Protein AF-A0A7K2CTK7-F1 (afdb_monomer_lite)

Foldseek 3Di:
DDDDPDLAAADDPVQVVVLVVLLVVLLPVVVVCVVPDVDDDDDDPPWHHCAHPVRHGINVVSNVVSNVD

Structure (mmCIF, N/CA/C/O backbone):
data_AF-A0A7K2CTK7-F1
#
_entry.id   AF-A0A7K2CTK7-F1
#
loop_
_atom_site.group_PDB
_atom_site.id
_atom_site.type_symbol
_atom_site.label_atom_id
_atom_site.label_alt_id
_atom_site.label_comp_id
_atom_site.label_asym_id
_atom_site.label_entity_id
_atom_site.label_seq_id
_atom_site.pdbx_PDB_ins_code
_atom_site.Cartn_x
_atom_site.Cartn_y
_atom_site.Cartn_z
_atom_site.occupancy
_atom_site.B_iso_or_equiv
_atom_site.auth_seq_id
_atom_site.auth_comp_id
_atom_site.auth_asym_id
_atom_site.auth_atom_id
_atom_site.pdbx_PDB_model_num
ATOM 1 N N . MET A 1 1 ? 0.995 8.149 19.877 1.00 63.50 1 MET A N 1
ATOM 2 C CA . MET A 1 1 ? -0.436 7.947 19.572 1.00 63.50 1 MET A CA 1
ATOM 3 C C . MET A 1 1 ? -0.940 6.868 20.501 1.00 63.50 1 MET A C 1
ATOM 5 O O . MET A 1 1 ? -0.221 5.895 20.702 1.00 63.50 1 MET A O 1
ATOM 9 N N . THR A 1 2 ? -2.094 7.075 21.126 1.00 74.62 2 THR A N 1
ATOM 10 C CA . THR A 1 2 ? -2.750 6.045 21.942 1.00 74.62 2 THR A CA 1
ATOM 11 C C . THR A 1 2 ? -3.212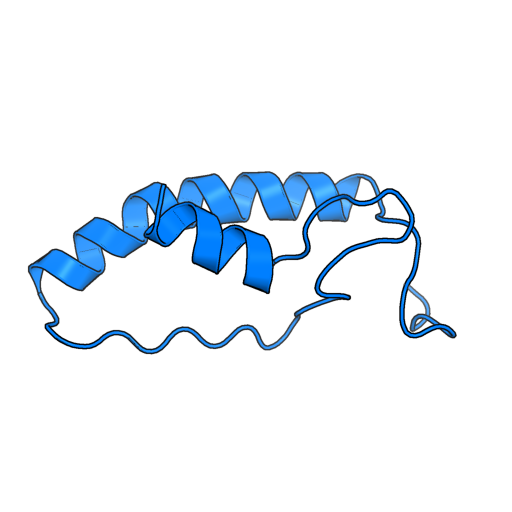 4.919 21.020 1.00 74.62 2 THR A C 1
ATOM 13 O O . THR A 1 2 ? -3.574 5.190 19.876 1.00 74.62 2 THR A O 1
ATOM 16 N N . ALA A 1 3 ? -3.166 3.670 21.485 1.00 75.62 3 ALA A N 1
ATOM 17 C CA . ALA A 1 3 ? -3.672 2.555 20.693 1.00 75.62 3 ALA A CA 1
ATOM 18 C C . ALA A 1 3 ? -5.154 2.793 20.323 1.00 75.62 3 ALA A C 1
ATOM 20 O O . ALA A 1 3 ? -5.898 3.311 21.166 1.00 75.62 3 ALA A O 1
ATOM 21 N N . PRO A 1 4 ? -5.590 2.440 19.098 1.00 80.62 4 PRO A N 1
ATOM 22 C CA . PRO A 1 4 ? -7.000 2.497 18.732 1.00 80.62 4 PRO A CA 1
ATOM 23 C C . PRO A 1 4 ? -7.824 1.639 19.697 1.00 80.62 4 PRO A C 1
ATOM 25 O O . PRO A 1 4 ? -7.415 0.531 20.042 1.00 80.62 4 PRO A O 1
ATOM 28 N N . GLN A 1 5 ? -8.977 2.147 20.133 1.00 86.81 5 GLN A N 1
ATOM 29 C CA . GLN A 1 5 ? -9.907 1.377 20.972 1.00 86.81 5 GLN A CA 1
ATOM 30 C C . GLN A 1 5 ? -10.909 0.559 20.144 1.00 86.81 5 GLN A C 1
ATOM 32 O O . GLN A 1 5 ? -11.562 -0.335 20.674 1.00 86.81 5 GLN A O 1
ATOM 37 N N . GLU A 1 6 ? -11.007 0.848 18.846 1.00 90.88 6 GLU A N 1
ATOM 38 C CA . GLU A 1 6 ? -11.900 0.188 17.896 1.00 90.88 6 GLU A CA 1
ATOM 39 C C . GLU A 1 6 ? -11.098 -0.543 16.816 1.00 90.88 6 GLU A C 1
ATOM 41 O O . GLU A 1 6 ? -9.941 -0.216 16.545 1.00 90.88 6 GLU A O 1
ATOM 46 N N . THR A 1 7 ? -11.720 -1.535 16.179 1.00 91.75 7 THR A N 1
ATOM 47 C CA . THR A 1 7 ? -11.102 -2.324 15.100 1.00 91.75 7 THR A CA 1
ATOM 48 C C . THR A 1 7 ? -11.077 -1.591 13.759 1.00 91.75 7 THR A C 1
ATOM 50 O O . THR A 1 7 ? -10.256 -1.919 12.906 1.00 91.75 7 THR A O 1
ATOM 53 N N . VAL A 1 8 ? -11.944 -0.591 13.579 1.00 94.94 8 VAL A N 1
ATOM 54 C CA . VAL A 1 8 ? -11.979 0.327 12.436 1.00 94.94 8 VAL A CA 1
ATOM 55 C C . VAL A 1 8 ? -11.988 1.743 12.994 1.00 94.94 8 VAL A C 1
ATOM 57 O O . VAL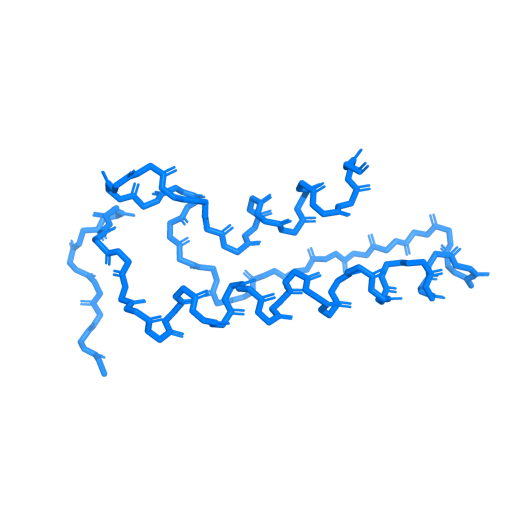 A 1 8 ? -12.787 2.047 13.869 1.00 94.94 8 VAL A O 1
ATOM 60 N N . TRP A 1 9 ? -11.099 2.606 12.509 1.00 95.00 9 TRP A N 1
ATOM 61 C CA . TRP A 1 9 ? -10.967 3.984 12.987 1.00 95.00 9 TRP A CA 1
ATOM 62 C C . TRP A 1 9 ? -10.806 4.963 11.823 1.00 95.00 9 TRP A C 1
ATOM 64 O O . TRP A 1 9 ? -10.662 4.554 10.669 1.00 95.00 9 TRP A O 1
ATOM 74 N N . SER A 1 10 ? -10.849 6.260 12.127 1.00 95.50 10 SER A N 1
ATOM 75 C CA . SER A 1 10 ? -10.590 7.314 11.142 1.00 95.50 10 SER A CA 1
ATOM 76 C C . SER A 1 10 ? -9.105 7.386 10.806 1.00 95.50 10 SER A C 1
ATOM 78 O O . SER A 1 10 ? -8.260 7.327 11.702 1.00 95.50 10 SER A O 1
ATOM 80 N N . ILE A 1 11 ? -8.775 7.530 9.524 1.00 95.38 11 ILE A N 1
ATOM 81 C CA . ILE A 1 11 ? -7.387 7.676 9.097 1.00 95.38 11 ILE A CA 1
ATOM 82 C C . ILE A 1 11 ? -6.837 9.045 9.511 1.00 95.38 11 ILE A C 1
ATOM 84 O O . ILE A 1 11 ? -7.457 10.090 9.316 1.00 95.38 11 ILE A O 1
ATOM 88 N N . GLU A 1 12 ? -5.633 9.058 10.074 1.00 94.50 12 GLU A N 1
ATOM 89 C CA . GLU A 1 12 ? -4.932 10.308 10.357 1.00 94.50 12 GLU A CA 1
ATOM 90 C C . GLU A 1 12 ? -4.210 10.822 9.099 1.00 94.50 12 GLU A C 1
ATOM 92 O O . GLU A 1 12 ? -3.636 10.019 8.354 1.00 94.50 12 GLU A O 1
ATOM 97 N N . PRO A 1 13 ? -4.117 12.148 8.878 1.00 96.31 13 PRO A N 1
ATOM 98 C CA . PRO A 1 13 ? -3.524 12.707 7.657 1.00 96.31 13 PRO A CA 1
ATOM 99 C C . PRO A 1 13 ? -2.093 12.234 7.368 1.00 96.31 13 PRO A C 1
ATOM 101 O O . PRO A 1 13 ? -1.719 11.984 6.225 1.00 96.31 13 PRO A O 1
ATOM 104 N N . HIS A 1 14 ? -1.276 12.066 8.408 1.00 95.62 14 HIS A N 1
ATOM 105 C CA . HIS A 1 14 ? 0.098 11.597 8.240 1.00 95.62 14 HIS A CA 1
ATOM 106 C C . HIS A 1 14 ? 0.170 10.095 7.905 1.00 95.62 14 HIS A C 1
ATOM 108 O O . HIS A 1 14 ? 1.124 9.661 7.261 1.00 95.62 14 HIS A O 1
ATOM 114 N N . THR A 1 15 ? -0.826 9.301 8.310 1.00 95.50 15 THR A N 1
ATOM 115 C CA . THR A 1 15 ? -0.960 7.892 7.911 1.00 95.50 15 THR A CA 1
ATOM 116 C C . THR A 1 15 ? -1.374 7.796 6.445 1.00 95.50 15 THR A C 1
ATOM 118 O O . THR A 1 15 ? -0.767 7.031 5.701 1.00 95.50 15 THR A O 1
ATOM 121 N N . ALA A 1 16 ? -2.287 8.659 5.987 1.00 96.75 16 ALA A N 1
ATOM 122 C CA . ALA A 1 16 ? -2.611 8.782 4.564 1.00 96.75 16 ALA A CA 1
ATOM 123 C C . ALA A 1 16 ? -1.370 9.140 3.718 1.00 96.75 16 ALA A C 1
ATOM 125 O O . ALA A 1 16 ? -1.109 8.515 2.694 1.00 96.75 16 ALA A O 1
ATOM 126 N N . ALA A 1 17 ? -0.531 10.073 4.184 1.00 97.81 17 ALA A N 1
ATOM 127 C CA . ALA A 1 17 ? 0.724 10.402 3.502 1.00 97.81 17 ALA A CA 1
ATOM 128 C C . ALA A 1 17 ? 1.701 9.209 3.439 1.00 97.81 17 ALA A C 1
ATOM 130 O O . ALA A 1 17 ? 2.346 8.983 2.413 1.00 97.81 17 ALA A O 1
ATOM 131 N N . LYS A 1 18 ? 1.797 8.407 4.511 1.00 97.19 18 LYS A N 1
ATOM 132 C CA . LYS A 1 18 ? 2.588 7.163 4.512 1.00 97.19 18 LYS A CA 1
ATOM 133 C C . LYS A 1 18 ? 2.035 6.130 3.530 1.00 97.19 18 LYS A C 1
ATOM 135 O O . LYS A 1 18 ? 2.820 5.431 2.900 1.00 97.19 18 LYS A O 1
ATOM 140 N N . HIS A 1 19 ? 0.717 6.039 3.388 1.00 97.81 19 HIS A N 1
ATOM 141 C CA . HIS A 1 19 ? 0.051 5.149 2.436 1.00 97.81 19 HIS A CA 1
ATOM 142 C C . HIS A 1 19 ? 0.361 5.518 0.985 1.00 97.81 19 HIS A C 1
ATOM 144 O O . HIS A 1 19 ? 0.720 4.642 0.196 1.00 97.81 19 HIS A O 1
ATOM 150 N N . GLU A 1 20 ? 0.342 6.809 0.655 1.00 98.12 20 GLU A N 1
ATOM 151 C CA . GLU A 1 20 ? 0.792 7.277 -0.656 1.00 98.12 20 GLU A CA 1
ATOM 152 C C . GLU A 1 20 ? 2.276 6.971 -0.883 1.00 98.12 20 GLU A C 1
ATOM 154 O O . GLU A 1 20 ? 2.643 6.443 -1.933 1.00 98.12 20 GLU A O 1
ATOM 159 N N . LEU A 1 21 ? 3.144 7.217 0.103 1.00 98.19 21 LEU A N 1
ATOM 160 C CA . LEU A 1 21 ? 4.565 6.874 -0.011 1.00 98.19 21 LEU A CA 1
ATOM 161 C C . LEU A 1 21 ? 4.779 5.367 -0.225 1.00 98.19 21 LEU A C 1
ATOM 163 O O . LEU A 1 21 ? 5.576 4.979 -1.080 1.00 98.19 21 LEU A O 1
ATOM 167 N N . LEU A 1 22 ? 4.049 4.524 0.514 1.00 97.56 22 LEU A N 1
ATOM 168 C CA . LEU A 1 22 ? 4.085 3.070 0.375 1.00 97.56 22 LEU A CA 1
ATOM 169 C C . LEU A 1 22 ? 3.717 2.649 -1.050 1.00 97.56 22 LEU A C 1
ATOM 171 O O . LEU A 1 22 ? 4.456 1.875 -1.651 1.00 97.56 22 LEU A O 1
ATOM 175 N N . LYS A 1 23 ? 2.634 3.194 -1.617 1.00 98.12 23 LYS A N 1
ATOM 176 C CA . LYS A 1 23 ? 2.227 2.928 -3.005 1.00 98.12 23 LYS A CA 1
ATOM 177 C C . LYS A 1 23 ? 3.347 3.248 -3.999 1.00 98.12 23 LYS A C 1
ATOM 179 O O . LYS A 1 23 ? 3.679 2.414 -4.838 1.00 98.12 23 LYS A O 1
ATOM 184 N N . HIS A 1 24 ? 3.972 4.422 -3.887 1.00 98.12 24 HIS A N 1
ATOM 185 C CA . HIS A 1 24 ? 5.092 4.804 -4.759 1.00 98.12 24 HIS A CA 1
ATOM 186 C C . HIS A 1 24 ? 6.293 3.861 -4.606 1.00 98.12 24 HIS A C 1
ATOM 188 O O . HIS A 1 24 ? 6.920 3.497 -5.599 1.00 98.12 24 HIS A O 1
ATOM 194 N N . TYR A 1 25 ? 6.591 3.429 -3.378 1.00 97.81 25 TYR A N 1
ATOM 195 C CA . TYR A 1 25 ? 7.644 2.452 -3.117 1.00 97.81 25 TYR A CA 1
ATOM 196 C C . TYR A 1 25 ? 7.331 1.104 -3.770 1.00 97.81 25 TYR A C 1
ATOM 198 O O . TYR A 1 25 ? 8.160 0.562 -4.497 1.00 97.81 25 TYR A O 1
ATOM 206 N N . LEU A 1 26 ? 6.133 0.567 -3.550 1.00 97.62 26 LEU A N 1
ATOM 207 C CA . LEU A 1 26 ? 5.745 -0.745 -4.060 1.00 97.62 26 LEU A CA 1
ATOM 208 C C . LEU A 1 26 ? 5.676 -0.781 -5.591 1.00 97.62 26 LEU A C 1
ATOM 210 O O . LEU A 1 26 ? 6.146 -1.754 -6.177 1.00 97.62 26 LEU A O 1
ATOM 214 N N . ASN A 1 27 ? 5.236 0.305 -6.234 1.00 97.69 27 ASN A N 1
ATOM 215 C CA . ASN A 1 27 ? 5.293 0.459 -7.692 1.00 97.69 27 ASN A CA 1
ATOM 216 C C . ASN A 1 27 ? 6.706 0.259 -8.265 1.00 97.69 27 ASN A C 1
ATOM 218 O O . ASN A 1 27 ? 6.861 -0.287 -9.353 1.00 97.69 27 ASN A O 1
ATOM 222 N N . ALA A 1 28 ? 7.747 0.688 -7.547 1.00 97.56 28 ALA A N 1
ATOM 223 C CA . ALA A 1 28 ? 9.131 0.481 -7.969 1.00 97.56 28 ALA A CA 1
ATOM 224 C C . ALA A 1 28 ? 9.665 -0.898 -7.549 1.00 97.56 28 ALA A C 1
ATOM 226 O O . ALA A 1 28 ? 10.341 -1.579 -8.320 1.00 97.56 28 ALA A O 1
ATOM 227 N N . TRP A 1 29 ? 9.381 -1.323 -6.319 1.00 97.44 29 TRP A N 1
ATOM 228 C CA . TRP A 1 29 ? 10.007 -2.507 -5.736 1.00 97.44 29 TRP A CA 1
ATOM 229 C C . TRP A 1 29 ? 9.397 -3.822 -6.206 1.00 97.44 29 TRP A C 1
ATOM 231 O O . TRP A 1 29 ? 10.147 -4.780 -6.378 1.00 97.44 29 TRP A O 1
ATOM 241 N N . PHE A 1 30 ? 8.091 -3.890 -6.470 1.00 96.25 30 PHE A N 1
ATOM 242 C CA . PHE A 1 30 ? 7.488 -5.099 -7.032 1.00 96.25 30 PHE A CA 1
ATOM 243 C C . PHE A 1 30 ? 8.152 -5.540 -8.343 1.00 96.25 30 PHE A C 1
ATOM 245 O O . PHE A 1 30 ? 8.615 -6.682 -8.381 1.00 96.25 30 PHE A O 1
ATOM 252 N N . PRO A 1 31 ? 8.309 -4.690 -9.379 1.00 95.62 31 PRO A N 1
ATOM 253 C CA . PRO A 1 31 ? 8.985 -5.112 -10.604 1.00 95.62 31 PRO A CA 1
ATOM 254 C C . PRO A 1 31 ? 10.475 -5.416 -10.389 1.00 95.62 31 PRO A C 1
ATOM 256 O O . PRO A 1 31 ? 10.984 -6.378 -10.964 1.00 95.62 31 PRO A O 1
ATOM 259 N N . ILE A 1 32 ? 11.180 -4.667 -9.529 1.00 97.25 32 ILE A N 1
ATOM 260 C CA . ILE A 1 32 ? 12.592 -4.950 -9.209 1.00 97.25 32 ILE A CA 1
ATOM 261 C C . ILE A 1 32 ? 12.739 -6.346 -8.597 1.00 97.25 32 ILE A C 1
ATOM 263 O O . ILE A 1 32 ? 13.577 -7.130 -9.044 1.00 97.25 32 ILE A O 1
ATOM 267 N N . LEU A 1 33 ? 11.925 -6.674 -7.596 1.00 96.88 33 LEU A N 1
ATOM 268 C CA . LEU A 1 33 ? 11.967 -7.972 -6.927 1.00 96.88 33 LEU A CA 1
ATOM 269 C C . LEU A 1 33 ? 11.518 -9.091 -7.873 1.00 96.88 33 LEU A C 1
ATOM 271 O O . LEU A 1 33 ? 12.193 -10.115 -7.968 1.00 96.88 33 LEU A O 1
ATOM 275 N N . ALA A 1 34 ? 10.443 -8.873 -8.635 1.00 95.31 34 ALA A N 1
ATOM 276 C CA . ALA A 1 34 ? 9.900 -9.859 -9.570 1.00 95.31 34 ALA A CA 1
ATOM 277 C C . ALA A 1 34 ? 10.848 -10.149 -10.744 1.00 95.31 34 ALA A C 1
ATOM 279 O O . ALA A 1 34 ? 10.792 -11.229 -11.328 1.00 95.31 34 ALA A O 1
ATOM 280 N N . SER A 1 35 ? 11.759 -9.223 -11.069 1.00 96.94 35 SER A N 1
ATOM 281 C CA . SER A 1 35 ? 12.793 -9.452 -12.086 1.00 96.94 35 SER A CA 1
ATOM 282 C C . SER A 1 35 ? 13.828 -10.511 -11.683 1.00 96.94 35 SER A C 1
ATOM 284 O O . SER A 1 35 ? 14.517 -11.050 -12.549 1.00 96.94 35 SER A O 1
ATOM 286 N N . ARG A 1 36 ? 13.955 -10.807 -10.381 1.00 96.62 36 ARG A N 1
ATOM 287 C CA . ARG A 1 36 ? 14.966 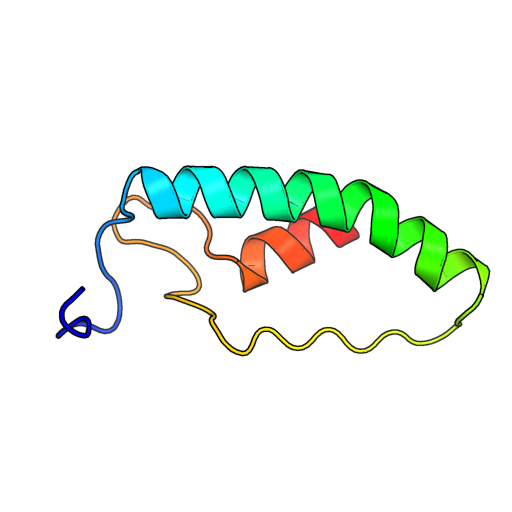-11.729 -9.832 1.00 96.62 36 ARG A CA 1
ATOM 288 C C . ARG A 1 36 ? 14.347 -12.952 -9.173 1.00 96.62 36 ARG A C 1
ATOM 290 O O . ARG A 1 36 ? 14.883 -14.047 -9.304 1.00 96.62 36 ARG A O 1
ATOM 297 N N . GLU A 1 37 ? 13.212 -12.772 -8.508 1.00 97.12 37 GLU A N 1
ATOM 298 C CA . GLU A 1 37 ? 12.578 -13.799 -7.692 1.00 97.12 37 GLU A CA 1
ATOM 299 C C . GLU A 1 37 ? 11.238 -14.235 -8.283 1.00 97.12 37 GLU A C 1
ATOM 301 O O . GLU A 1 37 ? 10.361 -13.420 -8.559 1.00 97.12 37 GLU A O 1
ATOM 306 N N . ARG A 1 38 ? 11.031 -15.552 -8.413 1.00 94.06 38 ARG A N 1
ATOM 307 C CA . ARG A 1 38 ? 9.744 -16.111 -8.880 1.00 94.06 38 ARG A CA 1
ATOM 308 C C . ARG A 1 38 ? 8.653 -16.093 -7.813 1.00 94.06 38 ARG A C 1
ATOM 310 O O . ARG A 1 38 ? 7.482 -16.291 -8.126 1.00 94.06 38 ARG A O 1
ATOM 317 N N . ARG A 1 39 ? 9.038 -15.938 -6.546 1.00 95.12 39 ARG A N 1
ATOM 318 C CA . ARG A 1 39 ? 8.131 -15.926 -5.402 1.00 95.12 39 ARG A CA 1
ATOM 319 C C . ARG A 1 39 ? 8.555 -14.825 -4.449 1.00 95.12 39 ARG A C 1
ATOM 321 O O . ARG A 1 39 ? 9.673 -14.838 -3.949 1.00 95.12 39 ARG A O 1
ATOM 328 N N . ILE A 1 40 ? 7.627 -13.926 -4.159 1.00 93.75 40 ILE A N 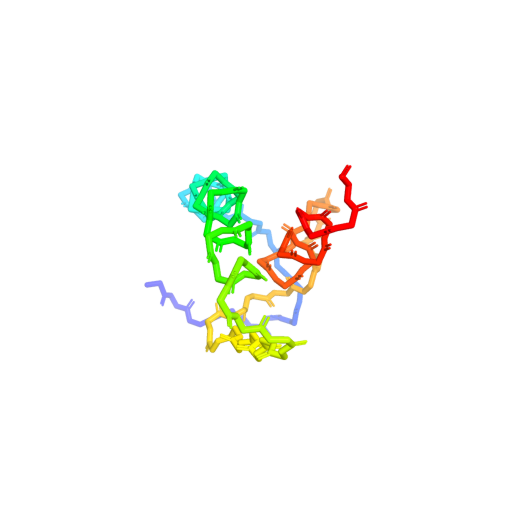1
ATOM 329 C CA . ILE A 1 40 ? 7.816 -12.829 -3.213 1.00 93.75 40 ILE A CA 1
ATOM 330 C C . ILE A 1 40 ? 6.816 -13.024 -2.077 1.00 93.75 40 ILE A C 1
ATOM 332 O O . ILE A 1 40 ? 5.652 -13.346 -2.314 1.00 93.75 40 ILE A O 1
ATOM 336 N N . MET A 1 41 ? 7.277 -12.859 -0.839 1.00 95.12 41 MET A N 1
ATOM 337 C CA . MET A 1 41 ? 6.424 -12.842 0.345 1.00 95.12 41 MET A CA 1
ATOM 338 C C . MET A 1 41 ? 6.360 -11.411 0.870 1.00 95.12 41 MET A C 1
ATOM 340 O O . MET A 1 41 ? 7.386 -10.841 1.230 1.00 95.12 41 MET A O 1
ATOM 344 N N . PHE A 1 42 ? 5.159 -10.842 0.908 1.00 93.69 42 PHE A N 1
ATOM 345 C CA . PHE A 1 42 ? 4.908 -9.530 1.494 1.00 93.69 42 PHE A CA 1
ATOM 346 C C . PHE A 1 42 ? 4.269 -9.709 2.875 1.00 93.69 42 PHE A C 1
ATOM 348 O O . PHE A 1 42 ? 3.279 -10.428 3.007 1.00 93.69 42 PHE A O 1
ATOM 355 N N . LEU A 1 43 ? 4.849 -9.080 3.898 1.00 95.69 43 LEU A N 1
ATOM 356 C CA . LEU A 1 43 ? 4.376 -9.122 5.282 1.00 95.69 43 LEU A CA 1
ATOM 357 C C . LEU A 1 43 ? 4.188 -7.687 5.779 1.00 95.69 43 LEU A C 1
ATOM 359 O O . LEU A 1 43 ? 5.156 -6.932 5.848 1.00 95.69 43 LEU A O 1
ATOM 363 N N . ASP A 1 44 ? 2.960 -7.326 6.146 1.00 95.56 44 ASP A N 1
ATOM 364 C CA . ASP A 1 44 ? 2.636 -6.005 6.689 1.00 95.56 44 ASP A CA 1
ATOM 365 C C . ASP A 1 44 ? 2.452 -6.077 8.211 1.00 95.56 44 ASP A C 1
ATOM 367 O O . ASP A 1 44 ? 1.373 -6.379 8.718 1.00 95.56 44 ASP A O 1
ATOM 371 N N . GLY A 1 45 ? 3.544 -5.856 8.945 1.00 94.00 45 GLY A N 1
ATOM 372 C CA . GLY A 1 45 ? 3.573 -5.967 10.409 1.00 94.00 45 GLY A CA 1
ATOM 373 C C . GLY A 1 45 ? 3.012 -4.757 11.160 1.00 94.00 45 GLY A C 1
ATOM 374 O O . GLY A 1 45 ? 2.848 -4.826 12.375 1.00 94.00 45 GLY A O 1
ATOM 375 N N . PHE A 1 46 ? 2.725 -3.659 10.456 1.00 91.19 46 PHE A N 1
ATOM 376 C CA . PHE A 1 46 ? 2.171 -2.428 11.032 1.00 91.19 46 PHE A CA 1
ATOM 377 C C . PHE A 1 46 ? 0.845 -2.051 10.370 1.00 91.19 46 PHE A C 1
ATOM 379 O O . PHE A 1 46 ? 0.462 -0.879 10.357 1.00 91.19 46 PHE A O 1
ATOM 386 N N . ALA A 1 47 ? 0.153 -3.052 9.823 1.00 93.44 47 ALA A N 1
ATOM 387 C CA . ALA A 1 47 ? -1.137 -2.876 9.194 1.00 93.44 47 ALA A CA 1
ATOM 388 C C . ALA A 1 47 ? -2.144 -2.274 10.183 1.00 93.44 47 ALA A C 1
ATOM 390 O O . ALA A 1 47 ? -2.340 -2.774 11.293 1.00 93.44 47 ALA A O 1
ATOM 391 N N . GLY A 1 48 ? -2.795 -1.196 9.749 1.00 92.19 48 GLY A N 1
ATOM 392 C CA . GLY A 1 48 ? -4.018 -0.705 10.372 1.00 92.19 48 GLY A CA 1
ATOM 393 C C . GLY A 1 48 ? -5.233 -1.542 9.949 1.00 92.19 48 GLY A C 1
ATOM 394 O O . GLY A 1 48 ? -5.089 -2.705 9.559 1.00 92.19 48 GLY A O 1
ATOM 395 N N . PRO A 1 49 ? -6.448 -0.968 9.971 1.00 93.81 49 PRO A N 1
ATOM 396 C CA . PRO A 1 49 ? -7.604 -1.656 9.433 1.00 93.81 49 PRO A CA 1
ATOM 397 C C . PRO A 1 49 ? -7.418 -1.821 7.921 1.00 93.81 49 PRO A C 1
ATOM 399 O O . PRO A 1 49 ? -6.816 -0.976 7.255 1.00 93.81 49 PRO A O 1
ATOM 402 N N . GLY A 1 50 ? -7.953 -2.902 7.351 1.00 94.81 50 GLY A N 1
ATOM 403 C CA . GLY A 1 50 ? -7.908 -3.101 5.899 1.00 94.81 50 GLY A CA 1
ATOM 404 C C . GLY A 1 50 ? -8.610 -1.972 5.135 1.00 94.81 50 GLY A C 1
ATOM 405 O O . GLY A 1 50 ? -8.165 -1.598 4.054 1.00 94.81 50 GLY A O 1
ATOM 406 N N . ILE A 1 51 ? -9.666 -1.407 5.725 1.00 96.94 51 ILE A N 1
ATOM 407 C CA . ILE A 1 51 ? -10.426 -0.252 5.240 1.00 96.94 51 ILE A CA 1
ATOM 408 C C . ILE A 1 51 ? -10.723 0.643 6.452 1.00 96.94 51 ILE A C 1
ATOM 410 O O . ILE A 1 51 ? -11.176 0.135 7.479 1.00 96.94 51 ILE A O 1
ATOM 414 N N . TYR A 1 52 ? -10.463 1.945 6.351 1.00 97.00 52 TYR A N 1
ATOM 415 C CA . TYR A 1 52 ? -10.784 2.915 7.407 1.00 97.00 52 TYR A CA 1
ATOM 416 C C . TYR A 1 52 ? -12.270 3.282 7.410 1.00 97.00 52 TYR A C 1
ATOM 418 O O . TYR A 1 52 ? -13.017 2.941 6.492 1.00 97.00 52 TYR A O 1
ATOM 426 N N . SER A 1 53 ? -12.714 4.007 8.439 1.00 96.88 53 SER A N 1
ATOM 427 C CA . SER A 1 53 ? -14.125 4.390 8.591 1.00 96.88 53 SER A CA 1
ATOM 428 C C . SER A 1 53 ? -14.668 5.269 7.456 1.00 96.88 53 SER A C 1
ATOM 430 O O . SER A 1 53 ? -15.871 5.261 7.208 1.00 96.88 53 SER A O 1
ATOM 432 N N . ASP A 1 54 ? -13.804 5.999 6.749 1.00 95.94 54 ASP A N 1
ATOM 433 C CA . ASP A 1 54 ? -14.150 6.822 5.583 1.00 95.94 54 ASP A CA 1
ATOM 434 C C . ASP A 1 54 ? -14.148 6.039 4.253 1.00 95.94 54 ASP A C 1
ATOM 436 O O . ASP A 1 54 ? -14.387 6.612 3.191 1.00 95.94 54 ASP A O 1
ATOM 440 N N . GLY A 1 55 ? -13.879 4.729 4.295 1.00 96.88 55 GLY A N 1
ATOM 441 C CA . GLY A 1 55 ? -13.782 3.863 3.121 1.00 96.88 55 GLY A CA 1
ATOM 442 C C . GLY A 1 55 ? -12.417 3.883 2.427 1.00 96.88 55 GLY A C 1
ATOM 443 O O . GLY A 1 55 ? -12.223 3.150 1.452 1.00 96.88 55 GLY A O 1
ATOM 444 N N . SER A 1 56 ? -11.457 4.679 2.908 1.00 96.94 56 SER A N 1
ATOM 445 C CA . SER A 1 56 ? -10.099 4.688 2.361 1.00 96.94 56 SER A CA 1
ATOM 446 C C . SER A 1 56 ? -9.375 3.357 2.637 1.00 96.94 56 SER A C 1
ATOM 448 O O . SER A 1 56 ? -9.605 2.713 3.667 1.00 96.94 56 SER A O 1
ATOM 450 N N . PRO A 1 57 ? -8.513 2.887 1.715 1.00 97.62 57 PRO A N 1
ATOM 451 C CA . PRO A 1 57 ? -7.825 1.613 1.877 1.00 97.62 57 PRO A CA 1
ATOM 452 C C . PRO A 1 57 ? -6.652 1.696 2.866 1.00 97.62 57 PRO A C 1
ATOM 454 O O . PRO A 1 57 ? -5.883 2.659 2.888 1.00 97.62 57 PRO A O 1
ATOM 457 N N . GLY A 1 58 ? -6.487 0.631 3.649 1.00 97.50 58 GLY A N 1
ATOM 458 C CA . GLY A 1 58 ? -5.324 0.381 4.497 1.00 97.50 58 GLY A CA 1
ATOM 459 C C . GLY A 1 58 ? -4.107 -0.125 3.722 1.00 97.50 58 GLY A C 1
ATOM 460 O O . GLY A 1 58 ? -4.215 -0.538 2.564 1.00 97.50 58 GLY A O 1
ATOM 461 N N . SER A 1 59 ? -2.945 -0.160 4.378 1.00 97.12 59 SER A N 1
ATOM 462 C CA . SER A 1 59 ? -1.677 -0.581 3.768 1.00 97.12 59 SER A CA 1
ATOM 463 C C . SER A 1 59 ? -1.697 -1.975 3.108 1.00 97.12 59 SER A C 1
ATOM 465 O O . SER A 1 59 ? -1.165 -2.071 1.998 1.00 97.12 59 SER A O 1
ATOM 467 N N . PRO A 1 60 ? -2.375 -3.025 3.633 1.00 96.06 60 PRO A N 1
ATOM 468 C CA . PRO A 1 60 ? -2.422 -4.321 2.947 1.00 96.06 60 PRO A CA 1
ATOM 469 C C . PRO A 1 60 ? -3.243 -4.277 1.654 1.00 96.06 60 PRO A C 1
ATOM 471 O O . PRO A 1 60 ? -2.884 -4.904 0.658 1.00 96.06 60 PRO A O 1
ATOM 474 N N . VAL A 1 61 ? -4.344 -3.516 1.651 1.00 97.38 61 VAL A N 1
ATOM 475 C CA . VAL A 1 61 ? -5.203 -3.351 0.470 1.00 97.38 61 VAL A CA 1
ATOM 476 C C . VAL A 1 61 ? -4.487 -2.517 -0.587 1.00 97.38 61 VAL A C 1
ATOM 478 O O . VAL A 1 61 ? -4.541 -2.856 -1.766 1.00 97.38 61 VAL A O 1
ATOM 481 N N . ILE A 1 62 ? -3.774 -1.464 -0.173 1.00 97.88 62 ILE A N 1
ATOM 482 C CA . ILE A 1 62 ? -2.931 -0.660 -1.064 1.00 97.88 62 ILE A CA 1
ATOM 483 C C . ILE A 1 62 ? -1.850 -1.527 -1.700 1.00 97.88 62 ILE A C 1
ATOM 485 O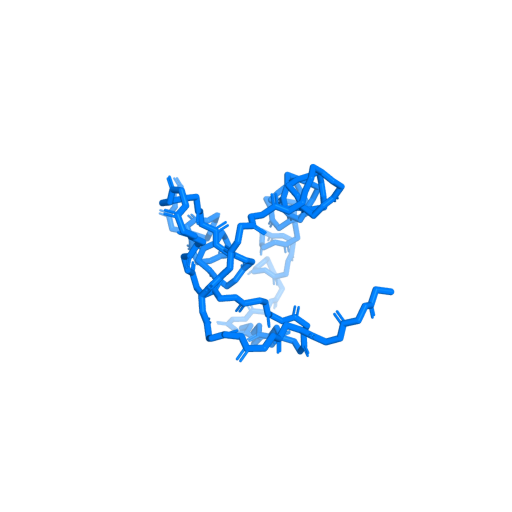 O . ILE A 1 62 ? -1.683 -1.470 -2.915 1.00 97.88 62 ILE A O 1
ATOM 489 N N . ALA A 1 63 ? -1.150 -2.350 -0.916 1.00 97.44 63 ALA A N 1
ATOM 490 C CA . ALA A 1 63 ? -0.115 -3.234 -1.435 1.00 97.44 63 ALA A CA 1
ATOM 491 C C . ALA A 1 63 ? -0.666 -4.209 -2.484 1.00 97.44 63 ALA A C 1
ATOM 493 O O . ALA A 1 63 ? -0.077 -4.345 -3.554 1.00 97.44 63 ALA A O 1
ATOM 494 N N . LEU A 1 64 ? -1.819 -4.833 -2.218 1.00 96.56 64 LEU A N 1
ATOM 495 C CA . LEU A 1 64 ? -2.442 -5.764 -3.159 1.00 96.56 64 LEU A CA 1
ATOM 496 C C . LEU A 1 64 ? -2.913 -5.069 -4.444 1.00 96.56 64 LEU A C 1
ATOM 498 O O . LEU A 1 64 ? -2.652 -5.576 -5.527 1.00 96.56 64 LEU A O 1
ATOM 502 N N . ARG A 1 65 ? -3.566 -3.905 -4.336 1.00 97.44 65 ARG A N 1
ATOM 503 C CA . ARG A 1 65 ? -3.996 -3.11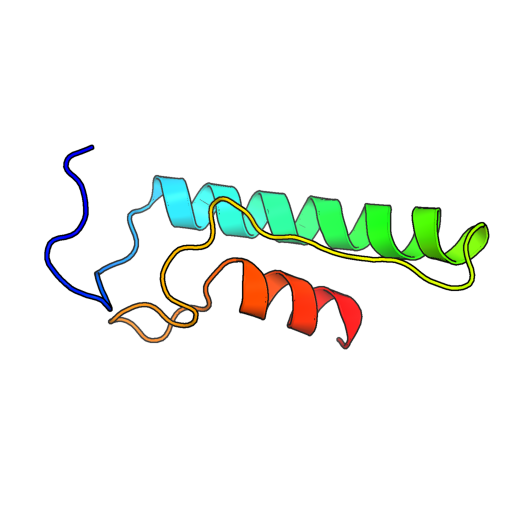7 -5.505 1.00 97.44 65 ARG A CA 1
ATOM 504 C C . ARG A 1 65 ? -2.806 -2.684 -6.352 1.00 97.44 65 ARG A C 1
ATOM 506 O O . ARG A 1 65 ? -2.794 -2.927 -7.544 1.00 97.44 65 ARG A O 1
ATOM 513 N N . THR A 1 66 ? -1.752 -2.178 -5.715 1.00 97.38 66 THR A N 1
ATOM 514 C CA . THR A 1 66 ? -0.513 -1.765 -6.398 1.00 97.38 66 THR A CA 1
ATOM 515 C C . THR A 1 66 ? 0.163 -2.916 -7.157 1.00 97.38 66 THR A C 1
ATOM 517 O O . THR A 1 66 ? 0.914 -2.671 -8.090 1.00 97.38 66 THR A O 1
ATOM 520 N N . LEU A 1 67 ? -0.059 -4.172 -6.754 1.00 95.38 67 LEU A N 1
ATOM 521 C CA . LEU A 1 67 ? 0.472 -5.341 -7.458 1.00 95.38 67 LEU A CA 1
ATOM 522 C C . LEU A 1 67 ? -0.393 -5.771 -8.657 1.00 95.38 67 LEU A C 1
ATOM 524 O O . LEU A 1 67 ? 0.133 -6.386 -9.582 1.00 95.38 67 LEU A O 1
ATOM 528 N N . LEU A 1 68 ? -1.708 -5.543 -8.593 1.00 94.44 68 LEU A N 1
ATOM 529 C CA . LEU A 1 68 ? -2.689 -6.057 -9.556 1.00 94.44 68 LEU A CA 1
ATOM 530 C C . LEU A 1 68 ? -3.122 -5.029 -10.610 1.00 94.44 68 LEU A C 1
ATOM 532 O O . LEU A 1 68 ? -3.541 -5.446 -11.690 1.00 94.44 68 LEU A O 1
ATOM 536 N N . ASP A 1 69 ? -3.064 -3.740 -10.272 1.00 90.56 69 ASP A N 1
ATOM 537 C CA . ASP A 1 69 ? -3.396 -2.607 -11.146 1.00 90.56 69 ASP A CA 1
ATOM 538 C C . ASP A 1 69 ? -2.229 -2.273 -12.095 1.00 90.56 69 ASP A C 1
ATOM 540 O O . ASP A 1 69 ? -2.504 -1.995 -13.287 1.00 90.56 69 ASP A O 1
#

Sequence (69 aa):
MTAPQETVWSIEPHTAAKHELLKHYLNAWFPILASRERRIMFLDGFAGPGIYSDGSPGSPVIALRTLLD

Secondary structure (DSSP, 8-state):
-PPPSSSS-PPPHHHHHHHHHHHHHHHHHHHHHHTT-S------TT---SB-TTSPBPHHHHHHHHHH-

Radius of gyration: 13.4 Å; chains: 1; bounding box: 29×29×34 Å

pLDDT: mean 94.52, std 5.8, range [63.5, 98.19]